Protein AF-H9V595-F1 (afdb_monomer)

Mean predicted aligned error: 13.81 Å

Organism: Pinus taeda (NCBI:txid3352)

Sequence (98 aa):
NTPTTKEAYYYRMIFERFFPQNAARLTVPGGPSVACSTAKALEWDAAWSRNPDPSGRAALGVHVDAYKENADIGNGDEEVSADFSIKKPKFLDGGVKV

Structure (mmCIF, N/CA/C/O backbone):
data_AF-H9V595-F1
#
_entry.id   AF-H9V595-F1
#
loop_
_atom_site.group_PDB
_atom_site.id
_atom_site.type_symbol
_atom_site.label_atom_id
_atom_site.label_alt_id
_atom_site.label_comp_id
_atom_site.label_asym_id
_atom_site.label_entity_id
_atom_site.label_seq_id
_atom_site.pdbx_PDB_ins_code
_atom_site.Cartn_x
_atom_site.Cartn_y
_atom_site.Cartn_z
_atom_site.occupancy
_atom_site.B_iso_or_equiv
_atom_site.auth_seq_id
_atom_site.auth_comp_id
_atom_site.auth_asym_id
_atom_site.auth_atom_id
_atom_site.pdbx_PDB_model_num
ATOM 1 N N . ASN A 1 1 ? -3.465 -5.036 10.996 1.00 83.12 1 ASN A N 1
ATOM 2 C CA . ASN A 1 1 ? -2.627 -4.091 10.217 1.00 83.12 1 ASN A CA 1
ATOM 3 C C . ASN A 1 1 ? -1.293 -3.838 10.912 1.00 83.12 1 ASN A C 1
ATOM 5 O O . ASN A 1 1 ? -1.055 -2.728 11.385 1.00 83.12 1 ASN A O 1
ATOM 9 N N . THR A 1 2 ? -0.451 -4.870 11.016 1.00 89.94 2 THR A N 1
ATOM 10 C CA . THR A 1 2 ? 0.933 -4.740 11.505 1.00 89.94 2 THR A CA 1
ATOM 11 C C . THR A 1 2 ? 1.829 -4.404 10.309 1.00 89.94 2 THR A C 1
ATOM 13 O O . THR A 1 2 ? 1.741 -5.123 9.314 1.00 89.94 2 THR A O 1
ATOM 16 N N . PRO A 1 3 ? 2.637 -3.329 10.351 1.00 90.19 3 PRO A N 1
ATOM 17 C CA . PRO A 1 3 ? 3.537 -2.987 9.250 1.00 90.19 3 PRO A CA 1
ATOM 18 C C . PRO A 1 3 ? 4.585 -4.078 9.000 1.00 90.19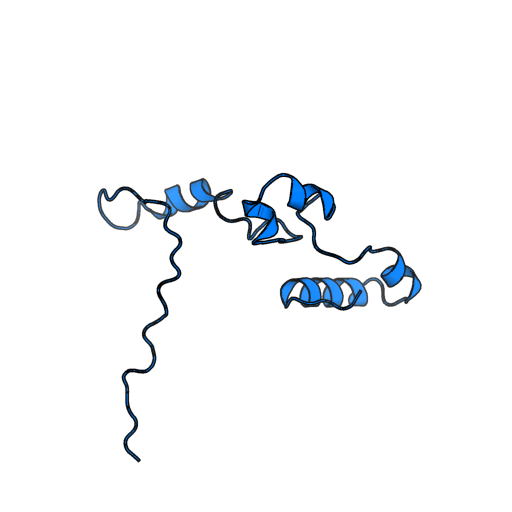 3 PRO A C 1
ATOM 20 O O . PRO A 1 3 ? 5.195 -4.567 9.947 1.00 90.19 3 PRO A O 1
ATOM 23 N N . THR A 1 4 ? 4.810 -4.441 7.737 1.00 89.06 4 THR A N 1
ATOM 24 C CA . THR A 1 4 ? 5.802 -5.458 7.328 1.00 89.06 4 THR A CA 1
ATOM 25 C C . THR A 1 4 ? 7.095 -4.856 6.775 1.00 89.06 4 THR A C 1
ATOM 27 O O . THR A 1 4 ? 8.084 -5.564 6.607 1.00 89.06 4 THR A O 1
ATOM 30 N N . THR A 1 5 ? 7.111 -3.547 6.515 1.00 86.69 5 THR A N 1
ATOM 31 C CA . THR A 1 5 ? 8.273 -2.805 6.015 1.00 86.69 5 THR A CA 1
ATOM 32 C C . THR A 1 5 ? 8.619 -1.652 6.954 1.00 86.69 5 THR A C 1
ATOM 34 O O . THR A 1 5 ? 7.769 -1.151 7.696 1.00 86.69 5 THR A O 1
ATOM 37 N N . LYS A 1 6 ? 9.881 -1.203 6.915 1.00 89.44 6 LYS A N 1
ATOM 38 C CA . LYS A 1 6 ? 10.350 -0.053 7.710 1.00 89.44 6 LYS A CA 1
ATOM 39 C C . LYS A 1 6 ? 9.594 1.229 7.363 1.00 89.44 6 LYS A C 1
ATOM 41 O O . LYS A 1 6 ? 9.260 2.007 8.247 1.00 89.44 6 LYS A O 1
ATOM 46 N N . GLU A 1 7 ? 9.297 1.424 6.086 1.00 86.88 7 GLU A N 1
ATOM 47 C CA . GLU A 1 7 ? 8.551 2.581 5.606 1.00 86.88 7 GLU A CA 1
ATOM 48 C C . GLU A 1 7 ? 7.096 2.572 6.099 1.00 86.88 7 GLU A C 1
ATOM 50 O O . GLU A 1 7 ? 6.639 3.554 6.682 1.00 86.88 7 GLU A O 1
ATOM 55 N N . ALA A 1 8 ? 6.392 1.440 5.986 1.00 88.25 8 ALA A N 1
ATOM 56 C CA . ALA A 1 8 ? 5.042 1.312 6.533 1.00 88.25 8 ALA A CA 1
ATOM 57 C C . ALA A 1 8 ? 5.026 1.496 8.061 1.00 88.25 8 ALA A C 1
ATOM 59 O O . ALA A 1 8 ? 4.078 2.059 8.614 1.00 88.25 8 ALA A O 1
ATOM 60 N N . TYR A 1 9 ? 6.081 1.052 8.753 1.00 91.94 9 TYR A N 1
ATOM 61 C CA . TYR A 1 9 ? 6.244 1.290 10.185 1.00 91.94 9 TYR A CA 1
ATOM 62 C C . TYR A 1 9 ? 6.411 2.781 10.499 1.00 91.94 9 TYR A C 1
ATOM 64 O O . TYR A 1 9 ? 5.762 3.290 11.412 1.00 91.94 9 TYR A O 1
ATOM 72 N N . TYR A 1 10 ? 7.209 3.499 9.708 1.00 92.50 10 TYR A N 1
ATOM 73 C CA . TYR A 1 10 ? 7.383 4.941 9.852 1.00 92.50 10 TYR A CA 1
ATOM 74 C C . TYR A 1 10 ? 6.062 5.703 9.660 1.00 92.50 10 TYR A C 1
ATOM 76 O O . TYR A 1 10 ? 5.697 6.523 10.505 1.00 92.50 10 TYR A O 1
ATOM 84 N N . TYR A 1 11 ? 5.279 5.362 8.631 1.00 91.19 11 TYR A N 1
ATOM 85 C CA . TYR A 1 11 ? 3.931 5.918 8.453 1.00 91.19 11 TYR A CA 1
ATOM 86 C C . TYR A 1 11 ? 3.009 5.601 9.621 1.00 91.19 11 TYR A C 1
ATOM 88 O O . TYR A 1 11 ? 2.263 6.471 10.073 1.00 91.19 11 TYR A O 1
ATOM 96 N N . ARG A 1 12 ? 3.086 4.381 10.158 1.00 93.00 12 ARG A N 1
ATOM 97 C CA . ARG A 1 12 ? 2.277 3.997 11.310 1.00 93.00 12 ARG A CA 1
ATOM 98 C C . ARG A 1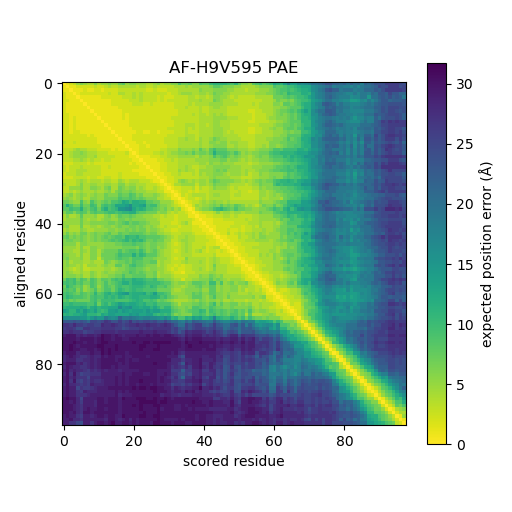 12 ? 2.632 4.795 12.563 1.00 93.00 12 ARG A C 1
ATOM 100 O O . ARG A 1 12 ? 1.721 5.223 13.265 1.00 93.00 12 ARG A O 1
ATOM 107 N N . MET A 1 13 ? 3.916 5.039 12.811 1.00 95.06 13 MET A N 1
ATOM 108 C CA . MET A 1 13 ? 4.358 5.887 13.919 1.00 95.06 13 MET A CA 1
ATOM 109 C C . MET A 1 13 ? 3.830 7.319 13.803 1.00 95.06 13 MET A C 1
ATOM 111 O O . MET A 1 13 ? 3.370 7.886 14.793 1.00 95.06 13 MET A O 1
ATOM 115 N N . ILE A 1 14 ? 3.879 7.904 12.602 1.00 95.06 14 ILE A N 1
ATOM 116 C CA . ILE A 1 14 ? 3.324 9.241 12.359 1.00 95.06 14 ILE A CA 1
ATOM 117 C C . ILE A 1 14 ? 1.812 9.222 12.603 1.00 95.06 14 ILE A C 1
ATOM 119 O O . ILE A 1 14 ? 1.311 10.050 13.359 1.00 95.06 14 ILE A O 1
ATOM 123 N N . PHE A 1 15 ? 1.096 8.257 12.020 1.00 94.94 15 PHE A N 1
ATOM 124 C CA . PHE A 1 15 ? -0.353 8.127 12.170 1.00 94.94 15 PHE A CA 1
ATOM 125 C C . PHE A 1 15 ? -0.778 8.021 13.639 1.00 94.94 15 PHE A C 1
ATOM 127 O O . PHE A 1 15 ? -1.647 8.770 14.075 1.00 94.94 15 PHE A O 1
ATOM 134 N N . GLU A 1 16 ? -0.143 7.146 14.424 1.00 95.12 16 GLU A N 1
ATOM 135 C CA . GLU A 1 16 ? -0.499 6.936 15.836 1.00 95.12 16 GLU A CA 1
ATOM 136 C C . GLU A 1 16 ? -0.188 8.151 16.723 1.00 95.12 16 GLU A C 1
ATOM 138 O O . GLU A 1 16 ? -0.851 8.338 17.742 1.00 95.12 16 GLU A O 1
ATOM 143 N N . ARG A 1 17 ? 0.753 9.022 16.325 1.00 97.00 17 ARG A N 1
ATOM 144 C CA . ARG A 1 17 ? 1.010 10.294 17.021 1.00 97.00 17 ARG A CA 1
ATOM 145 C C . ARG A 1 17 ? -0.158 11.279 16.897 1.00 97.00 17 ARG A C 1
ATOM 147 O O . ARG A 1 17 ? -0.390 12.045 17.829 1.00 97.00 17 ARG A O 1
ATOM 154 N N . PHE A 1 18 ? -0.874 11.270 15.771 1.00 97.56 18 PHE A N 1
ATOM 155 C CA . PHE A 1 18 ? -2.023 12.154 15.528 1.00 97.56 18 PHE A CA 1
ATOM 156 C C . PHE A 1 18 ? -3.369 11.495 15.865 1.00 97.56 18 PHE A C 1
ATOM 158 O O . PHE A 1 18 ? -4.292 12.179 16.300 1.00 97.56 18 PHE A O 1
ATOM 165 N N . PHE A 1 19 ? -3.473 10.173 15.707 1.00 96.44 19 PHE A N 1
ATOM 166 C CA . PHE A 1 19 ? -4.699 9.395 15.890 1.00 96.44 19 PHE A CA 1
ATOM 167 C C . PHE A 1 19 ? -4.454 8.197 16.825 1.00 96.44 19 PHE A C 1
ATOM 169 O O . PHE A 1 19 ? -4.375 7.050 16.372 1.00 96.44 19 PHE A O 1
ATOM 176 N N . PRO A 1 20 ? -4.319 8.431 18.143 1.00 95.00 20 PRO A N 1
ATOM 177 C CA . PRO A 1 20 ? -3.943 7.385 19.096 1.00 95.00 20 PRO A CA 1
ATOM 178 C C . PRO A 1 20 ? -5.062 6.364 19.368 1.00 95.00 20 PRO A C 1
ATOM 180 O O . PRO A 1 20 ? -4.822 5.334 19.998 1.00 95.00 20 PRO A O 1
ATOM 183 N N . GLN A 1 21 ? -6.300 6.624 18.935 1.00 94.56 21 GLN A N 1
ATOM 184 C CA . GLN A 1 21 ? -7.438 5.757 19.230 1.00 94.56 21 GLN A CA 1
ATOM 185 C C . GLN A 1 21 ? -7.443 4.497 18.353 1.00 94.56 21 GLN A C 1
ATOM 187 O O . GLN A 1 21 ? -7.244 4.547 17.138 1.00 94.56 21 GLN A O 1
ATOM 192 N N . ASN A 1 22 ? -7.805 3.358 18.951 1.00 90.81 22 ASN A N 1
ATOM 193 C CA . ASN A 1 22 ? -7.943 2.093 18.221 1.00 90.81 22 ASN A CA 1
ATOM 194 C C . ASN A 1 22 ? -8.957 2.163 17.072 1.00 90.81 22 ASN A C 1
ATOM 196 O O . ASN A 1 22 ? -8.735 1.537 16.040 1.00 90.81 22 ASN A O 1
ATOM 200 N N . ALA A 1 23 ? -10.030 2.947 17.216 1.00 93.94 23 ALA A N 1
ATOM 201 C CA . ALA A 1 23 ? -11.027 3.117 16.162 1.00 93.94 23 ALA A CA 1
ATOM 202 C C . ALA A 1 23 ? -10.413 3.682 14.869 1.00 93.94 23 ALA A C 1
ATOM 204 O O . ALA A 1 23 ? -10.676 3.158 13.793 1.00 93.94 23 ALA A O 1
ATOM 205 N N . ALA A 1 24 ? -9.525 4.678 14.970 1.00 93.44 24 ALA A N 1
ATOM 206 C CA . ALA A 1 24 ? -8.861 5.274 13.810 1.00 93.44 24 ALA A CA 1
ATOM 207 C C . ALA A 1 24 ? -7.937 4.274 13.097 1.00 93.44 24 ALA A C 1
ATOM 209 O O . ALA A 1 24 ? -7.855 4.241 11.875 1.00 93.44 24 ALA A O 1
ATOM 210 N N . ARG A 1 25 ? -7.281 3.380 13.843 1.00 89.50 25 ARG A N 1
ATOM 211 C CA . ARG A 1 25 ? -6.450 2.322 13.247 1.00 89.50 25 ARG A CA 1
ATOM 212 C C . ARG A 1 25 ? -7.253 1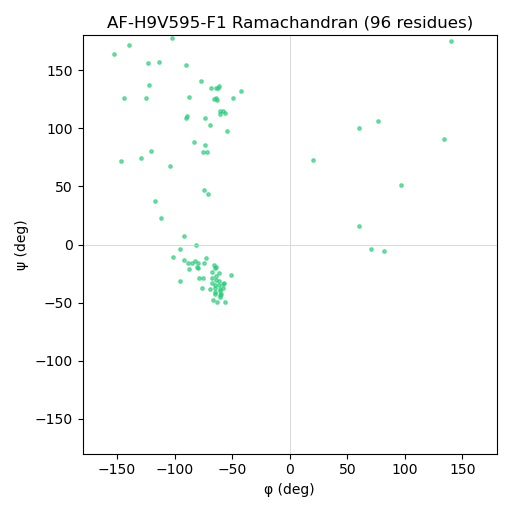.330 12.400 1.00 89.50 25 ARG A C 1
ATOM 214 O O . ARG A 1 25 ? -6.676 0.707 11.511 1.00 89.50 25 ARG A O 1
ATOM 221 N N . LEU A 1 26 ? -8.541 1.147 12.698 1.00 91.38 26 LEU A N 1
ATOM 222 C CA . LEU A 1 26 ? -9.421 0.230 11.970 1.00 91.38 26 LEU A CA 1
ATOM 223 C C . LEU A 1 26 ? -9.958 0.831 10.666 1.00 91.38 26 LEU A C 1
ATOM 225 O O . LEU A 1 26 ? -10.373 0.073 9.795 1.00 91.38 26 LEU A O 1
ATOM 229 N N . THR A 1 27 ? -9.934 2.159 10.506 1.00 92.50 27 THR A N 1
ATOM 230 C CA . THR A 1 27 ? -10.414 2.816 9.278 1.00 92.50 27 THR A CA 1
ATOM 231 C C . THR A 1 27 ? -9.393 2.776 8.146 1.00 92.50 27 THR A C 1
ATOM 233 O O . THR A 1 27 ? -9.771 2.919 6.987 1.00 92.50 27 THR A O 1
ATOM 236 N N . VAL A 1 28 ? -8.111 2.564 8.458 1.00 89.12 28 VAL A N 1
ATOM 237 C CA . VAL A 1 28 ? -7.046 2.456 7.458 1.00 89.12 28 VAL A CA 1
ATOM 238 C C . VAL A 1 28 ? -6.900 0.989 7.041 1.00 89.12 28 VAL A C 1
ATOM 240 O O . VAL A 1 28 ? -6.405 0.187 7.843 1.00 89.12 28 VAL A O 1
ATOM 243 N N . PRO A 1 29 ? -7.308 0.603 5.817 1.00 85.69 29 PRO A N 1
ATOM 244 C CA . PRO A 1 29 ? -7.136 -0.762 5.337 1.00 85.69 29 PRO A CA 1
ATOM 245 C C . PRO A 1 29 ? -5.643 -1.090 5.222 1.00 85.69 29 PRO A C 1
ATOM 247 O O . PRO A 1 29 ? -4.847 -0.289 4.740 1.00 85.69 29 PRO A O 1
ATOM 250 N N . GLY A 1 30 ? -5.251 -2.268 5.705 1.00 85.19 30 GLY A N 1
ATOM 251 C CA . GLY A 1 30 ? -3.885 -2.764 5.562 1.00 85.19 30 GLY A CA 1
ATOM 252 C C . GLY A 1 30 ? -3.716 -3.572 4.281 1.00 85.19 30 GLY A C 1
ATOM 253 O O . GLY A 1 30 ? -4.668 -4.180 3.800 1.00 85.19 30 GLY A O 1
ATOM 254 N N . GLY A 1 31 ? -2.489 -3.630 3.774 1.00 85.81 31 GLY A N 1
ATOM 255 C CA . GLY A 1 31 ? -2.121 -4.478 2.645 1.00 85.81 31 GLY A CA 1
ATOM 256 C C . GLY A 1 31 ? -1.165 -3.781 1.679 1.00 85.81 31 GLY A C 1
ATOM 257 O O . GLY A 1 31 ? -0.853 -2.606 1.873 1.00 85.81 31 GLY A O 1
ATOM 258 N N . PRO A 1 32 ? -0.684 -4.505 0.658 1.00 84.69 32 PRO A N 1
ATOM 259 C CA . PRO A 1 32 ? 0.096 -3.926 -0.427 1.00 84.69 32 PRO A CA 1
ATOM 260 C C . PRO A 1 32 ? -0.726 -2.887 -1.199 1.00 84.69 32 PRO A C 1
ATOM 262 O O . PRO A 1 32 ? -1.892 -3.125 -1.519 1.00 84.69 32 PRO A O 1
ATOM 265 N N . SER A 1 33 ? -0.123 -1.749 -1.523 1.00 85.19 33 SER A N 1
ATOM 266 C CA . SER A 1 33 ? -0.743 -0.715 -2.350 1.00 85.19 33 SER A CA 1
ATOM 267 C C . SER A 1 33 ? 0.317 0.095 -3.091 1.00 85.19 33 SER A C 1
ATOM 269 O O . SER A 1 33 ? 1.496 0.060 -2.741 1.00 85.19 33 SER A O 1
ATOM 271 N N . VAL A 1 34 ? -0.126 0.828 -4.110 1.00 84.38 34 VAL A N 1
ATOM 272 C CA . VAL A 1 34 ? 0.630 1.902 -4.767 1.00 84.38 34 VAL A CA 1
ATOM 273 C C . VAL A 1 34 ? -0.084 3.220 -4.468 1.00 84.38 34 VAL A C 1
ATOM 275 O O . VAL A 1 34 ? -1.283 3.215 -4.163 1.00 84.38 34 VAL A O 1
ATOM 278 N N . ALA A 1 35 ? 0.624 4.346 -4.543 1.00 81.19 35 ALA A N 1
ATOM 279 C CA . ALA A 1 35 ? 0.044 5.676 -4.369 1.00 81.19 35 ALA A CA 1
ATOM 280 C C . ALA A 1 35 ? -1.313 5.824 -5.091 1.00 81.19 35 ALA A C 1
ATOM 282 O O . ALA A 1 35 ? -1.467 5.439 -6.250 1.00 81.19 35 ALA A O 1
ATOM 283 N N . CYS A 1 36 ? -2.306 6.361 -4.375 1.00 80.56 36 CYS A N 1
ATOM 284 C CA . CYS A 1 36 ? -3.669 6.598 -4.869 1.00 80.56 36 CYS A CA 1
ATOM 285 C C . CYS A 1 36 ? -4.448 5.346 -5.330 1.00 80.56 36 CYS A C 1
ATOM 287 O O . CYS A 1 36 ? -5.467 5.482 -6.007 1.00 80.56 36 CYS A O 1
ATOM 289 N N . SER A 1 37 ? -4.015 4.133 -4.969 1.00 81.69 37 SER A N 1
ATOM 290 C CA . SER A 1 37 ? -4.621 2.886 -5.453 1.00 81.69 37 SER A CA 1
ATOM 291 C C . SER A 1 37 ? -4.735 1.805 -4.370 1.00 81.69 37 SER A C 1
ATOM 293 O O . SER A 1 37 ? -4.239 1.953 -3.253 1.00 81.69 37 SER A O 1
ATOM 295 N N . THR A 1 38 ? -5.422 0.706 -4.690 1.00 81.06 38 THR A N 1
ATOM 296 C CA . THR A 1 38 ? -5.537 -0.481 -3.825 1.00 81.06 38 THR A CA 1
ATOM 297 C C . THR A 1 38 ? -4.612 -1.598 -4.310 1.00 81.06 38 THR A C 1
ATOM 299 O O . THR A 1 38 ? -3.988 -1.486 -5.363 1.00 81.06 38 THR A O 1
ATOM 302 N N . ALA A 1 39 ? -4.574 -2.722 -3.587 1.00 85.31 39 ALA A N 1
ATOM 303 C CA . ALA A 1 39 ? -3.854 -3.926 -4.010 1.00 85.31 39 ALA A CA 1
ATOM 304 C C . ALA A 1 39 ? -4.194 -4.367 -5.446 1.00 85.31 39 ALA A C 1
ATOM 306 O O . ALA A 1 39 ? -3.354 -4.957 -6.116 1.00 85.31 39 ALA A O 1
ATOM 307 N N . LYS A 1 40 ? -5.389 -4.024 -5.951 1.00 85.69 40 LYS A N 1
ATOM 308 C CA . LYS A 1 40 ? -5.814 -4.363 -7.311 1.00 85.69 40 LYS A CA 1
ATOM 309 C C . LYS A 1 40 ? -4.921 -3.749 -8.391 1.00 85.69 40 LYS A C 1
ATOM 311 O O . LYS A 1 40 ? -4.743 -4.361 -9.436 1.00 85.69 40 LYS A O 1
ATOM 316 N N . ALA A 1 41 ? -4.339 -2.576 -8.140 1.00 83.94 41 ALA A N 1
ATOM 317 C CA . ALA A 1 41 ? -3.439 -1.937 -9.096 1.00 83.94 41 ALA A CA 1
ATOM 318 C C . ALA A 1 41 ? -2.131 -2.720 -9.277 1.00 83.94 41 ALA A C 1
ATOM 320 O O . ALA A 1 41 ? -1.576 -2.730 -10.369 1.00 83.94 41 ALA A O 1
ATOM 321 N N . LEU A 1 42 ? -1.672 -3.449 -8.253 1.00 82.31 42 LEU A N 1
ATOM 322 C CA . LEU A 1 42 ? -0.478 -4.299 -8.355 1.00 82.31 42 LEU A CA 1
ATOM 323 C C . LEU A 1 42 ? -0.654 -5.456 -9.343 1.00 82.31 42 LEU A C 1
ATOM 325 O O . LEU A 1 42 ? 0.333 -6.026 -9.795 1.00 82.31 42 LEU A O 1
ATOM 329 N N . GLU A 1 43 ? -1.898 -5.814 -9.663 1.00 86.19 43 GLU A N 1
ATOM 330 C CA . GLU A 1 43 ? -2.212 -6.844 -10.654 1.00 86.19 43 GLU A CA 1
ATOM 331 C C . GLU A 1 43 ? -2.170 -6.307 -12.092 1.00 86.19 43 GLU A C 1
ATOM 333 O O . GLU A 1 43 ? -2.178 -7.099 -13.031 1.00 86.19 43 GLU A O 1
ATOM 338 N N . TRP A 1 44 ? -2.150 -4.984 -12.289 1.00 85.62 44 TRP A N 1
ATOM 339 C CA . TRP A 1 44 ? -2.154 -4.379 -13.625 1.00 85.62 44 TRP A CA 1
ATOM 340 C C . TRP A 1 44 ? -0.776 -4.405 -14.287 1.00 85.62 44 TRP A C 1
ATOM 342 O O . TRP A 1 44 ? -0.697 -4.470 -15.510 1.00 85.62 44 TRP A O 1
ATOM 352 N N . ASP A 1 45 ? 0.295 -4.385 -13.490 1.00 83.31 45 ASP A N 1
ATOM 353 C CA . ASP A 1 45 ? 1.672 -4.406 -13.976 1.00 83.31 45 ASP A CA 1
ATOM 354 C C . ASP A 1 45 ? 2.581 -5.227 -13.042 1.00 83.31 45 ASP A C 1
ATOM 356 O O . ASP A 1 45 ? 2.695 -4.972 -11.838 1.00 83.31 45 ASP A O 1
ATOM 360 N N . ALA A 1 46 ? 3.292 -6.202 -13.615 1.00 83.25 46 ALA A N 1
ATOM 361 C CA . ALA A 1 46 ? 4.259 -7.038 -12.908 1.00 83.25 46 ALA A CA 1
ATOM 362 C C . ALA A 1 46 ? 5.438 -6.239 -12.315 1.00 83.25 46 ALA A C 1
ATOM 364 O O . ALA A 1 46 ? 6.078 -6.687 -11.355 1.00 83.25 46 ALA A O 1
ATOM 365 N N . ALA A 1 47 ? 5.758 -5.065 -12.865 1.00 80.69 47 ALA A N 1
ATOM 366 C CA . ALA A 1 47 ? 6.735 -4.150 -12.285 1.00 80.69 47 ALA A CA 1
ATOM 367 C C . ALA A 1 47 ? 6.265 -3.607 -10.925 1.00 80.69 47 ALA A C 1
ATOM 369 O O . ALA A 1 47 ? 7.070 -3.512 -10.000 1.00 80.69 47 ALA A O 1
ATOM 370 N N . TRP A 1 48 ? 4.968 -3.328 -10.767 1.00 78.75 48 TRP A N 1
ATOM 371 C CA . TRP A 1 48 ? 4.413 -2.769 -9.530 1.00 78.75 48 TRP A CA 1
ATOM 372 C C . TRP A 1 48 ? 4.300 -3.823 -8.431 1.00 78.75 48 TRP A C 1
ATOM 374 O O . TRP A 1 48 ? 4.621 -3.546 -7.277 1.00 78.75 48 TRP A O 1
ATOM 384 N N . SER A 1 49 ? 3.951 -5.062 -8.789 1.00 81.44 49 SER A N 1
ATOM 385 C CA . SER A 1 49 ? 3.912 -6.189 -7.844 1.00 81.44 49 SER A CA 1
ATOM 386 C C . S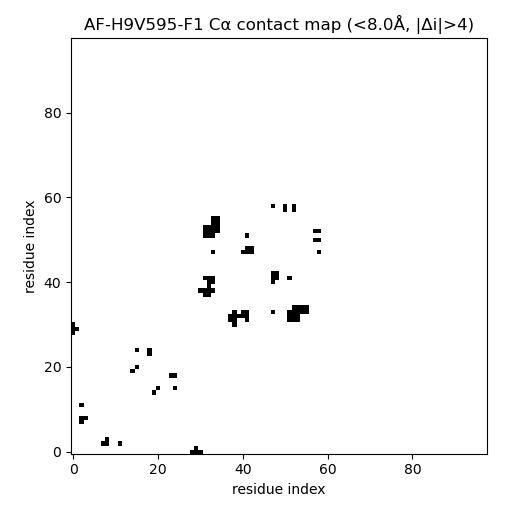ER A 1 49 ? 5.254 -6.429 -7.131 1.00 81.44 49 SER A C 1
ATOM 388 O O . SER A 1 49 ? 5.283 -6.805 -5.958 1.00 81.44 49 SER A O 1
ATOM 390 N N . ARG A 1 50 ? 6.378 -6.163 -7.811 1.00 83.25 50 ARG A N 1
ATOM 391 C CA . ARG A 1 50 ? 7.733 -6.352 -7.263 1.00 83.25 50 ARG A CA 1
ATOM 392 C C . ARG A 1 50 ? 8.194 -5.231 -6.330 1.00 83.25 50 ARG A C 1
ATOM 394 O O . ARG A 1 50 ? 9.162 -5.433 -5.602 1.00 83.25 50 ARG A O 1
ATOM 401 N N . ASN A 1 51 ? 7.526 -4.079 -6.340 1.00 79.94 51 ASN A N 1
ATOM 402 C CA . ASN A 1 51 ? 7.873 -2.940 -5.496 1.00 79.94 51 ASN A CA 1
ATOM 403 C C . ASN A 1 51 ? 6.615 -2.155 -5.071 1.00 79.94 51 ASN A C 1
ATOM 405 O O . ASN A 1 51 ? 6.374 -1.054 -5.575 1.00 79.94 51 ASN A O 1
ATOM 409 N N . PRO A 1 52 ? 5.790 -2.720 -4.168 1.00 80.75 52 PRO A N 1
ATOM 410 C CA . PRO A 1 52 ? 4.564 -2.087 -3.695 1.00 80.75 52 PRO A CA 1
ATOM 411 C C . PRO A 1 52 ? 4.890 -0.965 -2.699 1.00 80.75 52 PRO A C 1
ATOM 413 O O . PRO A 1 52 ? 4.834 -1.156 -1.481 1.00 80.75 52 PRO A O 1
ATOM 416 N N . ASP A 1 53 ? 5.278 0.195 -3.226 1.00 84.31 53 ASP A N 1
ATOM 417 C CA . ASP A 1 53 ? 5.519 1.408 -2.449 1.00 84.31 53 ASP A CA 1
ATOM 418 C C . ASP A 1 53 ? 4.222 2.234 -2.315 1.00 84.31 53 ASP A C 1
ATOM 420 O O . ASP A 1 53 ? 3.771 2.845 -3.294 1.00 84.31 53 ASP A O 1
ATOM 424 N N . PRO A 1 54 ? 3.633 2.327 -1.107 1.00 80.62 54 PRO A N 1
ATOM 425 C CA . PRO A 1 54 ? 2.415 3.103 -0.885 1.00 80.62 54 PRO A CA 1
ATOM 426 C C . PRO A 1 54 ? 2.613 4.615 -1.085 1.00 80.62 54 PRO A C 1
ATOM 428 O O . PRO A 1 54 ? 1.627 5.335 -1.245 1.00 80.62 54 PRO A O 1
ATOM 431 N N . SER A 1 55 ? 3.854 5.112 -1.074 1.00 82.88 55 SER A N 1
ATOM 432 C CA . SER A 1 55 ? 4.177 6.522 -1.315 1.00 82.88 55 SER A CA 1
ATOM 433 C C . SER A 1 55 ? 4.370 6.871 -2.790 1.00 82.88 55 SER A C 1
ATOM 435 O O . SER A 1 55 ? 4.258 8.041 -3.154 1.00 82.88 55 SER A O 1
ATOM 437 N N . GLY A 1 56 ? 4.660 5.874 -3.628 1.00 80.38 56 GLY A N 1
ATOM 438 C CA . GLY A 1 56 ? 4.990 6.029 -5.045 1.00 80.38 56 GLY A CA 1
ATOM 439 C C . GLY A 1 56 ? 6.356 6.667 -5.333 1.00 80.38 56 GLY A C 1
ATOM 440 O O . GLY A 1 56 ? 6.736 6.738 -6.497 1.00 80.38 56 GLY A O 1
ATOM 441 N N . ARG A 1 57 ? 7.113 7.111 -4.318 1.00 77.94 57 ARG A N 1
ATOM 442 C CA . ARG A 1 57 ? 8.416 7.782 -4.498 1.00 77.94 57 ARG A CA 1
ATOM 443 C C . ARG A 1 57 ? 9.541 6.823 -4.874 1.00 77.94 57 ARG A C 1
ATOM 445 O O . ARG A 1 57 ? 10.510 7.228 -5.506 1.00 77.94 57 ARG A O 1
ATOM 452 N N . ALA A 1 58 ? 9.442 5.571 -4.447 1.00 75.94 58 ALA A N 1
ATOM 453 C CA . ALA A 1 58 ? 10.409 4.520 -4.724 1.00 75.94 58 ALA A CA 1
ATOM 454 C C . ALA A 1 58 ? 10.057 3.723 -5.988 1.00 75.94 58 ALA A C 1
ATOM 456 O O . ALA A 1 58 ? 10.701 2.709 -6.258 1.00 75.94 58 ALA A O 1
ATOM 457 N N . ALA A 1 59 ? 9.050 4.144 -6.763 1.00 76.94 59 ALA A N 1
ATOM 458 C CA . ALA A 1 59 ? 8.719 3.511 -8.031 1.00 76.94 59 ALA A CA 1
ATOM 459 C C . ALA A 1 59 ? 9.921 3.603 -8.990 1.00 76.94 5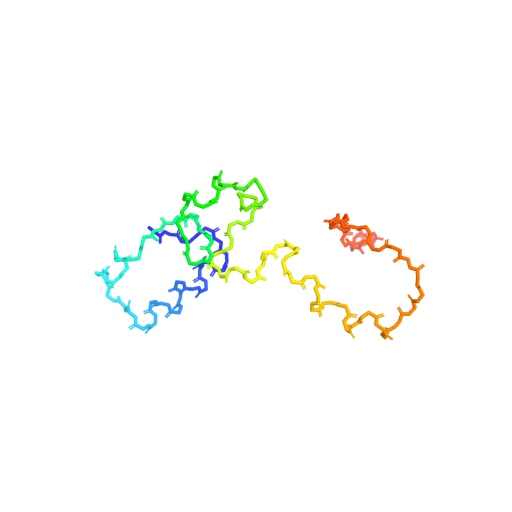9 ALA A C 1
ATOM 461 O O . ALA A 1 59 ? 10.366 4.680 -9.388 1.00 76.94 59 ALA A O 1
ATOM 462 N N . LEU A 1 60 ? 10.486 2.447 -9.338 1.00 77.44 60 LEU A N 1
ATOM 463 C CA . LEU A 1 60 ? 11.657 2.374 -10.204 1.00 77.44 60 LEU A CA 1
ATOM 464 C C . LEU A 1 60 ? 11.276 2.804 -11.624 1.00 77.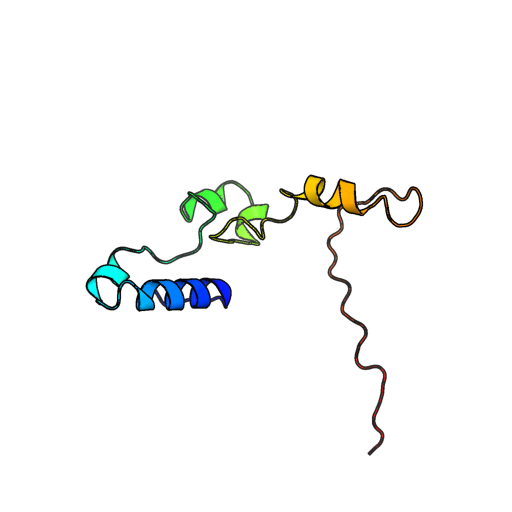44 60 LEU A C 1
ATOM 466 O O . LEU A 1 60 ? 10.261 2.366 -12.159 1.00 77.44 60 LEU A O 1
ATOM 470 N N . GLY A 1 61 ? 12.099 3.651 -12.242 1.00 77.62 61 GLY A N 1
ATOM 471 C CA . GLY A 1 61 ? 11.949 4.031 -13.649 1.00 77.62 61 GLY A CA 1
ATOM 472 C C . GLY A 1 61 ? 10.923 5.130 -13.956 1.00 77.62 61 GLY A C 1
ATOM 473 O O . GLY A 1 61 ? 10.890 5.589 -15.092 1.00 77.62 61 GLY A O 1
ATOM 474 N N . VAL A 1 62 ? 10.133 5.616 -12.989 1.00 77.25 62 VAL A N 1
ATOM 475 C CA . VAL A 1 62 ? 9.175 6.724 -13.238 1.00 77.25 62 VAL A CA 1
ATOM 476 C C . VAL A 1 62 ? 9.784 8.118 -13.040 1.00 77.25 62 VAL A C 1
ATOM 478 O O . VAL A 1 62 ? 9.230 9.108 -13.503 1.00 77.25 62 VAL A O 1
ATOM 481 N N . HIS A 1 63 ? 10.944 8.204 -12.381 1.00 80.75 63 HIS A N 1
ATOM 482 C CA . HIS A 1 63 ? 11.645 9.458 -12.075 1.00 80.75 63 HIS A CA 1
ATOM 483 C C . HIS A 1 63 ? 12.965 9.623 -12.851 1.00 80.75 63 HIS A C 1
ATOM 485 O O . HIS A 1 63 ? 13.846 10.354 -12.411 1.00 80.75 63 HIS A O 1
ATOM 491 N N . VAL A 1 64 ? 13.132 8.944 -13.995 1.00 82.38 64 VAL A N 1
ATOM 492 C CA . VAL A 1 64 ? 14.396 8.929 -14.767 1.00 82.38 64 VAL A CA 1
ATOM 493 C C . VAL A 1 64 ? 14.837 10.336 -15.181 1.00 82.38 64 VAL A C 1
ATOM 495 O O . VAL A 1 64 ? 16.022 10.650 -15.115 1.00 82.38 64 VAL A O 1
ATOM 498 N N . ASP A 1 65 ? 13.891 11.207 -15.532 1.00 82.50 65 ASP A N 1
ATOM 499 C CA . ASP A 1 65 ? 14.191 12.577 -15.961 1.00 82.50 65 ASP A CA 1
ATOM 500 C C . ASP A 1 65 ? 14.830 13.431 -14.857 1.00 82.50 65 ASP A C 1
ATOM 502 O O . ASP A 1 65 ? 15.694 14.251 -15.154 1.00 82.50 65 ASP 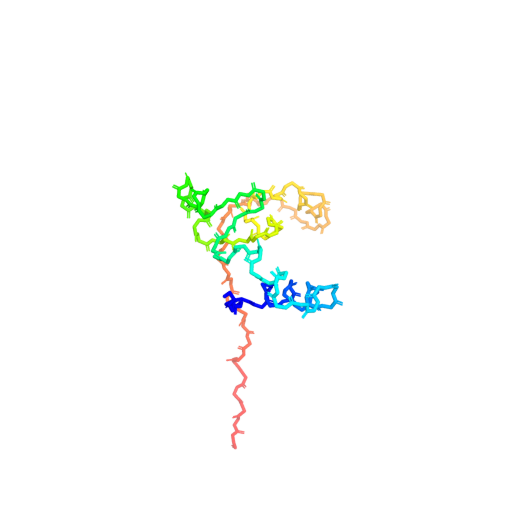A O 1
ATOM 506 N N . ALA A 1 66 ? 14.509 13.183 -13.580 1.00 77.50 66 ALA A N 1
ATOM 507 C CA . ALA A 1 66 ? 15.122 13.893 -12.451 1.00 77.50 66 ALA A CA 1
ATOM 508 C C . ALA A 1 66 ? 16.635 13.622 -12.321 1.00 77.50 66 ALA A C 1
ATOM 510 O O . ALA A 1 66 ? 17.362 14.390 -11.688 1.00 77.50 66 ALA A O 1
ATOM 511 N N . TYR A 1 67 ? 17.122 12.536 -12.927 1.00 77.31 67 TYR A N 1
ATOM 512 C CA . TYR A 1 67 ? 18.540 12.188 -12.946 1.00 77.31 67 TYR A CA 1
ATOM 513 C C . TYR A 1 67 ? 19.281 12.746 -14.171 1.00 77.31 67 TYR A C 1
ATOM 515 O O . TYR A 1 67 ? 20.509 12.769 -14.153 1.00 77.31 67 TYR A O 1
ATOM 523 N N . LYS A 1 68 ? 18.575 13.240 -15.203 1.00 77.75 68 LYS A N 1
ATOM 524 C CA . LYS A 1 68 ? 19.195 13.752 -16.441 1.00 77.75 68 LYS A CA 1
ATOM 525 C C . LYS A 1 68 ? 19.959 15.063 -16.226 1.00 77.75 68 LYS A C 1
ATOM 527 O O . LYS A 1 68 ? 21.053 15.207 -16.751 1.00 77.75 68 LYS A O 1
ATOM 532 N N . GLU A 1 69 ? 19.448 15.977 -15.399 1.00 64.69 69 GLU A N 1
ATOM 533 C CA . GLU A 1 69 ? 20.116 17.266 -15.120 1.00 64.69 69 GLU A CA 1
ATOM 534 C C . GLU A 1 69 ? 21.340 17.141 -14.191 1.00 64.69 69 GLU A C 1
ATOM 536 O O . GLU A 1 69 ? 22.173 18.039 -14.143 1.00 64.69 69 GLU A O 1
ATOM 541 N N . ASN A 1 70 ? 21.495 16.012 -13.488 1.00 57.22 70 ASN A N 1
ATOM 542 C CA . ASN A 1 70 ? 22.661 15.738 -12.636 1.00 57.22 70 ASN A CA 1
ATOM 543 C C . ASN A 1 70 ? 23.755 14.916 -13.345 1.00 57.22 70 ASN A C 1
ATOM 545 O O . ASN A 1 70 ? 24.808 14.681 -12.756 1.00 57.22 70 ASN A O 1
ATOM 549 N N . ALA A 1 71 ? 23.519 14.470 -14.585 1.00 54.88 71 ALA A N 1
ATOM 550 C CA . ALA A 1 71 ? 24.481 13.698 -15.374 1.00 54.88 71 ALA A CA 1
ATOM 551 C C . ALA A 1 71 ? 25.485 14.583 -16.139 1.00 54.88 71 ALA A C 1
ATOM 553 O O . ALA A 1 71 ? 26.537 14.101 -16.544 1.00 54.88 71 ALA A O 1
ATOM 554 N N . ASP A 1 72 ? 25.202 15.882 -16.285 1.00 51.94 72 ASP A N 1
ATOM 555 C CA . ASP A 1 72 ? 26.071 16.826 -17.008 1.00 51.94 72 ASP A CA 1
ATOM 556 C C . ASP A 1 72 ? 27.248 17.348 -16.154 1.00 51.94 72 ASP A C 1
ATOM 558 O O . ASP A 1 72 ? 28.103 18.101 -16.618 1.00 51.94 72 ASP A O 1
ATOM 562 N N . ILE A 1 73 ? 27.344 16.904 -14.893 1.00 56.50 73 ILE A N 1
ATOM 563 C CA . ILE A 1 73 ? 28.528 17.078 -14.042 1.00 56.50 73 ILE A CA 1
ATOM 564 C C . ILE A 1 73 ? 29.273 15.740 -13.969 1.00 56.50 73 ILE A C 1
ATOM 566 O O . ILE A 1 73 ? 29.343 15.098 -12.923 1.00 56.50 73 ILE A O 1
ATOM 570 N N . GLY A 1 74 ? 29.843 15.312 -15.096 1.00 51.03 74 GLY A N 1
ATOM 571 C CA . GLY A 1 74 ? 30.873 14.273 -15.111 1.00 51.03 74 GLY A CA 1
ATOM 572 C C . GLY A 1 74 ? 30.701 13.180 -16.160 1.00 51.03 74 GLY A C 1
ATOM 573 O O . GLY A 1 74 ? 30.233 12.095 -15.844 1.00 51.03 74 GLY A O 1
ATOM 574 N N . ASN A 1 75 ? 31.300 13.446 -17.324 1.00 45.28 75 ASN A N 1
ATOM 575 C CA . ASN A 1 75 ? 31.824 12.497 -18.313 1.00 45.28 75 ASN A CA 1
ATOM 576 C C . ASN A 1 75 ? 30.816 11.769 -19.219 1.00 45.28 75 ASN A C 1
ATOM 578 O O . ASN A 1 75 ? 30.207 10.785 -18.827 1.00 45.28 75 ASN A O 1
ATOM 582 N N . GLY A 1 76 ? 30.804 12.211 -20.481 1.00 45.16 76 GLY A N 1
ATOM 583 C CA . GLY A 1 76 ? 31.034 11.366 -21.657 1.00 45.16 76 GLY A CA 1
ATOM 584 C C . GLY A 1 76 ? 30.081 10.194 -21.890 1.00 45.16 76 GLY A C 1
ATOM 585 O O . GLY A 1 76 ? 30.264 9.132 -21.312 1.00 45.16 76 GLY A O 1
ATOM 586 N N . ASP A 1 77 ? 29.129 10.406 -22.800 1.00 45.91 77 ASP A N 1
ATOM 587 C CA . ASP A 1 77 ? 28.598 9.449 -23.781 1.00 45.91 77 ASP A CA 1
ATOM 588 C C . ASP A 1 77 ? 28.809 7.939 -23.508 1.00 45.91 77 ASP A C 1
ATOM 590 O O . ASP A 1 77 ? 29.530 7.245 -24.220 1.00 45.91 77 ASP A O 1
ATOM 594 N N . GLU A 1 78 ? 28.074 7.391 -22.535 1.00 49.97 78 GLU A N 1
ATOM 595 C CA . GLU A 1 78 ? 27.719 5.966 -22.495 1.00 49.97 78 GLU A CA 1
ATOM 596 C C . GLU A 1 78 ? 26.192 5.832 -22.387 1.00 49.97 78 GLU A C 1
ATOM 598 O O . GLU A 1 78 ? 25.556 6.419 -21.508 1.00 49.97 78 GLU A O 1
ATOM 603 N N . GLU A 1 79 ? 25.581 5.076 -23.306 1.00 46.31 79 GLU A N 1
ATOM 604 C CA . GLU A 1 79 ? 24.154 4.748 -23.263 1.00 46.31 79 GLU A CA 1
ATOM 605 C C . GLU A 1 79 ? 23.814 4.079 -21.926 1.00 46.31 79 GLU A C 1
ATOM 607 O O . GLU A 1 79 ? 24.233 2.956 -21.637 1.00 46.31 79 GLU A O 1
ATOM 612 N N . VAL A 1 80 ? 23.019 4.762 -21.101 1.00 49.72 80 VAL A N 1
ATOM 613 C CA . VAL A 1 80 ? 22.557 4.232 -19.817 1.00 49.72 80 VAL A CA 1
ATOM 614 C C . VAL A 1 80 ? 21.500 3.158 -20.080 1.00 49.72 80 VAL A C 1
ATOM 616 O O . VAL A 1 80 ? 20.295 3.418 -20.082 1.00 49.72 80 VAL A O 1
ATOM 619 N N . SER A 1 81 ? 21.946 1.924 -20.314 1.00 44.09 81 SER A N 1
ATOM 620 C CA . SER A 1 81 ? 21.073 0.753 -20.286 1.00 44.09 81 SER A CA 1
ATOM 621 C C . SER A 1 81 ? 20.523 0.584 -18.867 1.00 44.09 81 SER A C 1
ATOM 623 O O . SER A 1 81 ? 21.293 0.533 -17.907 1.00 44.09 81 SER A O 1
ATOM 625 N N . ALA A 1 82 ? 19.198 0.498 -18.729 1.00 46.03 82 ALA A N 1
ATOM 626 C CA . ALA A 1 82 ? 18.474 0.391 -17.460 1.00 46.03 82 ALA A CA 1
ATOM 627 C C . ALA A 1 82 ? 18.637 -0.978 -16.758 1.00 46.03 82 ALA A C 1
ATOM 629 O O . ALA A 1 82 ? 17.669 -1.543 -16.248 1.00 46.03 82 ALA A O 1
ATOM 630 N N . ASP A 1 83 ? 19.850 -1.527 -16.716 1.00 45.47 83 ASP A N 1
ATOM 631 C CA . ASP A 1 83 ? 20.166 -2.677 -15.874 1.00 45.47 83 ASP A CA 1
ATOM 632 C C . ASP A 1 83 ? 20.468 -2.184 -14.454 1.00 45.47 83 ASP A C 1
ATOM 634 O O . ASP A 1 83 ? 21.605 -1.894 -14.078 1.00 45.47 83 ASP A O 1
ATOM 638 N N . PHE A 1 84 ? 19.412 -2.071 -13.646 1.00 50.25 84 PHE A N 1
ATOM 639 C CA . PHE A 1 84 ? 19.488 -1.781 -12.211 1.00 50.25 84 PHE A CA 1
ATOM 640 C C . PHE A 1 84 ? 19.970 -3.019 -11.426 1.00 50.25 84 PHE A C 1
ATOM 642 O O . PHE A 1 84 ? 19.399 -3.409 -10.405 1.00 50.25 84 PHE A O 1
ATOM 649 N N . SER A 1 85 ? 21.031 -3.672 -11.900 1.00 40.25 85 SER A N 1
ATOM 650 C CA . SER A 1 85 ? 21.751 -4.676 -11.130 1.00 40.25 85 SER A CA 1
ATOM 651 C C . SER A 1 85 ? 22.470 -3.965 -9.988 1.00 40.25 85 SER A C 1
ATOM 653 O O . SER A 1 85 ? 23.501 -3.317 -10.173 1.00 40.25 85 SER A O 1
ATOM 655 N N . ILE A 1 86 ? 21.902 -4.071 -8.783 1.00 48.06 86 ILE A N 1
ATOM 656 C CA . ILE A 1 86 ? 22.510 -3.613 -7.530 1.00 48.06 86 ILE A CA 1
ATOM 657 C C . ILE A 1 86 ? 23.892 -4.272 -7.423 1.00 48.06 86 ILE A C 1
ATOM 659 O O . ILE A 1 86 ? 24.013 -5.431 -7.018 1.00 48.06 86 ILE A O 1
ATOM 663 N N . LYS A 1 87 ? 24.956 -3.553 -7.805 1.00 47.62 87 LYS A N 1
ATOM 664 C CA . LYS A 1 87 ? 26.330 -4.014 -7.594 1.00 47.62 87 LYS A CA 1
ATOM 665 C C . LYS A 1 87 ? 26.513 -4.168 -6.086 1.00 47.62 87 LYS A C 1
ATOM 667 O O . LYS A 1 87 ? 26.476 -3.180 -5.354 1.00 47.62 87 LYS A O 1
ATOM 672 N N . LYS A 1 88 ? 26.666 -5.414 -5.616 1.00 42.25 88 LYS A N 1
ATOM 673 C CA . LYS A 1 88 ? 26.977 -5.710 -4.210 1.00 42.25 88 LYS A CA 1
ATOM 674 C C . LYS A 1 88 ? 28.156 -4.825 -3.784 1.00 42.25 88 LYS A C 1
ATOM 676 O O . LYS A 1 88 ? 29.180 -4.846 -4.473 1.00 42.25 88 LYS A O 1
ATOM 681 N N . PRO A 1 89 ? 28.046 -4.052 -2.691 1.00 46.03 89 PRO A N 1
ATOM 682 C CA . PRO A 1 89 ? 29.160 -3.241 -2.234 1.00 46.03 89 PRO A CA 1
ATOM 683 C C . PRO A 1 89 ? 30.312 -4.168 -1.836 1.00 46.03 89 PRO A C 1
ATOM 685 O O . PRO A 1 89 ? 30.138 -5.074 -1.021 1.00 46.03 89 PRO A O 1
ATOM 688 N N . LYS A 1 90 ? 31.488 -3.947 -2.434 1.00 54.12 90 LYS A N 1
ATOM 689 C CA . LYS A 1 90 ? 32.741 -4.595 -2.039 1.00 54.12 90 LYS A CA 1
ATOM 690 C C . LYS A 1 90 ? 33.198 -4.013 -0.705 1.00 54.12 90 LYS A C 1
ATOM 692 O O . LYS A 1 90 ? 34.058 -3.143 -0.657 1.00 54.12 90 LYS A O 1
ATOM 697 N N . PHE A 1 91 ? 32.606 -4.480 0.377 1.00 50.47 91 PHE A N 1
ATOM 698 C CA . PHE A 1 91 ? 33.236 -4.422 1.684 1.00 50.47 91 PHE A CA 1
ATOM 699 C C . PHE A 1 91 ? 33.305 -5.856 2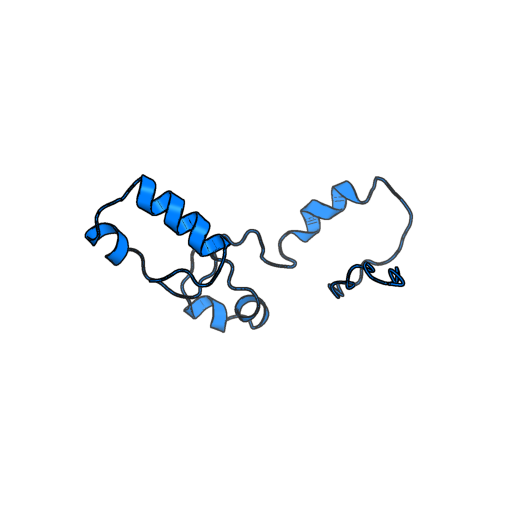.188 1.00 50.47 91 PHE A C 1
ATOM 701 O O . PHE A 1 91 ? 32.332 -6.591 2.039 1.00 50.47 91 PHE A O 1
ATOM 708 N N . LEU A 1 92 ? 34.450 -6.210 2.779 1.00 54.66 92 LEU A N 1
ATOM 709 C CA . LEU A 1 92 ? 34.867 -7.536 3.264 1.00 54.66 92 LEU A CA 1
ATOM 710 C C . LEU A 1 92 ? 35.753 -8.360 2.303 1.00 54.66 92 LEU A C 1
ATOM 712 O O . LEU A 1 92 ? 35.509 -9.539 2.115 1.00 54.66 92 LEU A O 1
ATOM 716 N N . ASP A 1 93 ? 36.843 -7.770 1.800 1.00 51.12 93 ASP A N 1
ATOM 717 C CA . ASP A 1 93 ? 38.076 -8.516 1.447 1.00 51.12 93 ASP A CA 1
ATOM 718 C C . ASP A 1 93 ? 39.259 -8.045 2.322 1.00 51.12 93 ASP A C 1
ATOM 720 O O . ASP A 1 93 ? 40.398 -7.901 1.887 1.00 51.12 93 ASP A O 1
ATOM 724 N N . GLY A 1 94 ? 38.977 -7.750 3.592 1.00 43.56 94 GLY A N 1
ATOM 725 C CA . GLY A 1 94 ? 39.977 -7.382 4.591 1.00 43.56 94 GLY A CA 1
ATOM 726 C C . GLY A 1 94 ? 39.935 -8.367 5.744 1.00 43.56 94 GLY A C 1
ATOM 727 O O . GLY A 1 94 ? 39.305 -8.094 6.761 1.00 43.56 94 GLY A O 1
ATOM 728 N N . GLY A 1 95 ? 40.559 -9.531 5.562 1.00 43.34 95 GLY A N 1
ATOM 729 C CA . GLY A 1 95 ? 40.732 -10.509 6.627 1.00 43.34 95 GLY A CA 1
ATOM 730 C C . GLY A 1 95 ? 41.491 -9.901 7.805 1.00 43.34 95 GLY A C 1
ATOM 731 O O . GLY A 1 95 ? 42.671 -9.579 7.691 1.00 43.34 95 GLY A O 1
ATOM 732 N N . VAL A 1 96 ? 40.823 -9.786 8.951 1.00 43.91 96 VAL A N 1
ATOM 733 C CA . VAL A 1 96 ? 41.503 -9.710 10.243 1.00 43.91 96 VAL A CA 1
ATOM 734 C C . VAL A 1 96 ? 42.012 -11.118 10.526 1.00 43.91 96 VAL A C 1
ATOM 736 O O . VAL A 1 96 ? 41.224 -12.035 10.757 1.00 43.91 96 VAL A O 1
ATOM 739 N N . LYS A 1 97 ? 43.331 -11.306 10.445 1.00 42.81 97 LYS A N 1
ATOM 740 C CA . LYS A 1 97 ? 43.970 -12.456 11.081 1.00 42.81 97 LYS A CA 1
ATOM 741 C C . LYS A 1 97 ? 43.807 -12.286 12.590 1.00 42.81 97 LYS A C 1
ATOM 743 O O . LYS A 1 97 ? 44.145 -11.229 13.119 1.00 42.81 97 LYS A O 1
ATOM 748 N N . VAL A 1 98 ? 43.241 -13.313 13.219 1.00 49.78 98 VAL A N 1
ATOM 749 C CA . VAL A 1 98 ? 43.345 -13.560 14.661 1.00 49.78 98 VAL A CA 1
ATOM 750 C C . VAL A 1 98 ? 44.802 -13.656 15.095 1.00 49.78 98 VAL A C 1
ATOM 752 O O . VAL A 1 98 ? 45.626 -14.126 14.273 1.00 49.78 98 VAL A O 1
#

Solvent-accessible surface area (backbone atoms only — not comparable to full-atom values): 6628 Å² total; per-residue (Å²): 124,78,64,91,46,73,64,53,40,52,52,48,55,56,47,44,74,78,46,74,52,71,70,60,60,70,74,55,83,66,77,63,22,38,51,100,51,49,53,70,57,35,74,76,36,75,74,41,58,78,52,58,36,59,78,47,81,75,47,81,80,79,59,58,70,76,52,57,80,65,50,79,78,67,78,79,100,67,88,82,68,89,72,84,71,78,73,76,77,92,74,85,92,72,82,79,77,130

Radius of gyration: 19.76 Å; Cα contacts (8 Å, |Δi|>4): 52; chains: 1; bounding box: 55×31×43 Å

Nearest PDB structures (foldseek):
  8wa1-assembly1_O  TM=1.567E-01  e=8.956E+00  Nicotiana tabacum

InterPro domains:
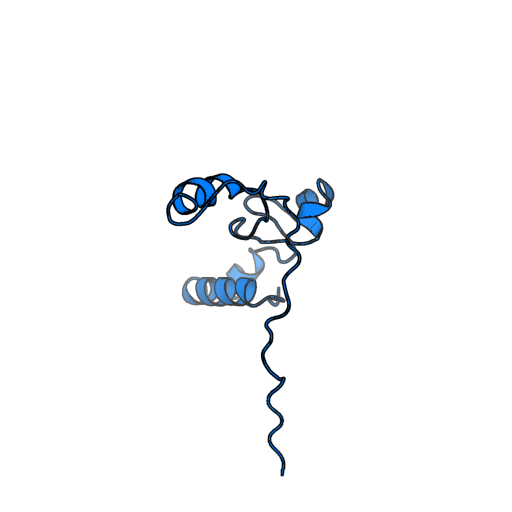  IPR050795 Asparagine Synthetase [PTHR11772] (1-67)

Foldseek 3Di:
DDDPDPVVVVVVVVCCVVVVDPVSVVVDDDDQADAPGDPVVCVVDVQCVVPRDNDNPPRPPPCVVVCVVVVVPDDDDDPPDPPPPPPDDPDPPDDDDD

Secondary structure (DSSP, 8-state):
----SHHHHHHHHHHHHH--SHHHHHHS--S---TT--GGGGGT-HHHHT---TTSTT-TTSSGGGGTTTSSSS------------------------

pLDDT: mean 74.5, std 18.05, range [40.25, 97.56]